Protein AF-0000000082545987 (afdb_homodimer)

Solvent-accessible surface area (backbone atoms only — not comparable to full-atom values): 10158 Å² total; per-residue (Å²): 132,84,78,72,75,71,78,73,70,81,61,78,70,82,71,37,36,38,34,41,37,34,54,58,43,41,76,68,64,76,45,57,61,68,61,51,42,54,50,50,54,51,49,52,52,49,50,28,52,75,67,69,40,39,88,50,40,36,85,35,70,38,90,87,37,88,38,28,30,32,46,37,70,67,55,79,73,60,77,61,62,77,63,79,126,131,84,78,72,76,71,78,73,69,81,61,78,71,82,71,38,36,38,34,42,37,34,54,57,42,42,75,68,65,76,45,59,62,68,59,52,42,55,50,50,54,49,49,52,53,49,49,28,52,74,67,68,40,39,90,50,38,37,84,35,68,38,90,86,37,86,38,29,31,31,46,36,69,66,55,78,72,61,77,60,64,77,63,75,129

Secondary structure (DSSP, 8-state):
-------------TT-EEEEE-HHHHHTTSS-HHHHHHHHHHHHHHHHHHTT-TTTEEEEE-SS-TTEEEEEE--TTTTTT----/-------------TT-EEEEE-HHHHHTTSS-HHHHHHHHHHHHHHHHHHTT-TTTEEEEE-SS-TTEEEEEE--TTHHHH----

pLDDT: mean 77.19, std 23.34, range [27.06, 97.19]

Nearest PDB structures (foldseek):
  8jiv-assembly1_CU  TM=6.611E-01  e=1.969E-06  Triticum aestivum
  8b2l-assembly1_K3  TM=6.335E-01  e=5.311E-06  Nicotiana tabacum
  7qiz-assembly1_W  TM=6.349E-01  e=9.363E-06  Solanum lycopersicum
  2a61-assembly2_C  TM=5.129E-01  e=1.206E+00  Thermotoga maritima
  2yr2-assembly1_A  TM=4.060E-01  e=3.748E+00  Sulfurisphaera tokodaii

Structure (mmCIF, N/CA/C/O backbone):
data_AF-0000000082545987-model_v1
#
loop_
_entity.id
_entity.type
_entity.pdbx_description
1 polymer 'Large ribosomal subunit protein eL22'
#
loop_
_atom_site.group_PDB
_atom_site.id
_atom_site.type_symbol
_atom_site.label_atom_id
_atom_site.label_alt_id
_atom_site.label_comp_id
_atom_site.label_asym_id
_atom_site.label_entity_id
_atom_site.label_seq_id
_atom_site.pdbx_PDB_ins_code
_atom_site.Cartn_x
_atom_site.Cartn_y
_atom_site.Cartn_z
_atom_site.occupancy
_atom_site.B_iso_or_equiv
_atom_site.auth_seq_id
_atom_site.auth_comp_id
_atom_site.auth_asym_id
_atom_site.auth_atom_id
_atom_site.pdbx_PDB_model_num
ATOM 1 N N . MET A 1 1 ? -32.688 -36.594 -1.441 1 27.06 1 MET A N 1
ATOM 2 C CA . MET A 1 1 ? -32.438 -35.406 -2.258 1 27.06 1 MET A CA 1
ATOM 3 C C . MET A 1 1 ? -31.266 -34.594 -1.712 1 27.06 1 MET A C 1
ATOM 5 O O . MET A 1 1 ? -31.25 -34.25 -0.532 1 27.06 1 MET A O 1
ATOM 9 N N . SER A 1 2 ? -30.047 -34.812 -2.121 1 33.97 2 SER A N 1
ATOM 10 C CA . SER A 1 2 ? -28.766 -34.438 -1.538 1 33.97 2 SER A CA 1
ATOM 11 C C . SER A 1 2 ? -28.578 -32.938 -1.51 1 33.97 2 SER A C 1
ATOM 13 O O . SER A 1 2 ? -28.859 -32.25 -2.5 1 33.97 2 SER A O 1
ATOM 15 N N . ARG A 1 3 ? -28.922 -32.25 -0.392 1 35.56 3 ARG A N 1
ATOM 16 C CA . ARG A 1 3 ? -28.953 -30.812 -0.084 1 35.56 3 ARG A CA 1
ATOM 17 C C . ARG A 1 3 ? -27.703 -30.125 -0.616 1 35.56 3 ARG A C 1
ATOM 19 O O . ARG A 1 3 ? -26.578 -30.516 -0.306 1 35.56 3 ARG A O 1
ATOM 26 N N . GLY A 1 4 ? -27.625 -29.672 -1.79 1 30.88 4 GLY A N 1
ATOM 27 C CA . GLY A 1 4 ? -26.594 -29 -2.566 1 30.88 4 GLY A CA 1
ATOM 28 C C . GLY A 1 4 ? -25.797 -28 -1.754 1 30.88 4 GLY A C 1
ATOM 29 O O . GLY A 1 4 ? -26.359 -27.156 -1.049 1 30.88 4 GLY A O 1
ATOM 30 N N . SER A 1 5 ? -24.734 -28.406 -1.141 1 36.47 5 SER A N 1
ATOM 31 C CA . SER A 1 5 ? -23.891 -27.672 -0.188 1 36.47 5 SER A CA 1
ATOM 32 C C . SER A 1 5 ? -23.688 -26.234 -0.618 1 36.47 5 SER A C 1
ATOM 34 O O . SER A 1 5 ? -23.484 -25.953 -1.802 1 36.47 5 SER A O 1
ATOM 36 N N . ALA A 1 6 ? -24.391 -25.344 -0.025 1 39.31 6 ALA A N 1
ATOM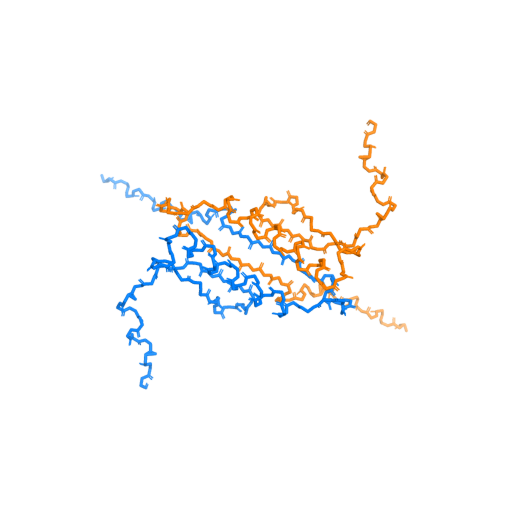 37 C CA . ALA A 1 6 ? -24.422 -23.891 -0.195 1 39.31 6 ALA A CA 1
ATOM 38 C C . ALA A 1 6 ? -23.016 -23.359 -0.521 1 39.31 6 ALA A C 1
ATOM 40 O O . ALA A 1 6 ? -22.016 -23.844 0.013 1 39.31 6 ALA A O 1
ATOM 41 N N . PRO A 1 7 ? -22.75 -22.906 -1.749 1 37.56 7 PRO A N 1
ATOM 42 C CA . PRO A 1 7 ? -21.453 -22.359 -2.162 1 37.56 7 PRO A CA 1
ATOM 43 C C . PRO A 1 7 ? -20.797 -21.5 -1.077 1 37.56 7 PRO A C 1
ATOM 45 O O . PRO A 1 7 ? -21.484 -20.766 -0.371 1 37.56 7 PRO A O 1
ATOM 48 N N . VAL A 1 8 ? -19.828 -21.922 -0.28 1 39.84 8 VAL A N 1
ATOM 49 C CA . VAL A 1 8 ? -19 -21.25 0.711 1 39.84 8 VAL A CA 1
ATOM 50 C C . VAL A 1 8 ? -18.688 -19.828 0.256 1 39.84 8 VAL A C 1
ATOM 52 O O . VAL A 1 8 ? -18.141 -19.625 -0.832 1 39.84 8 VAL A O 1
ATOM 55 N N . PRO A 1 9 ? -19.562 -18.938 0.523 1 40.25 9 PRO A N 1
ATOM 56 C CA . PRO A 1 9 ? -19.359 -17.547 0.116 1 40.25 9 PRO A CA 1
ATOM 57 C C . PRO A 1 9 ? -17.891 -17.156 0.095 1 40.25 9 PRO A C 1
ATOM 59 O O . PRO A 1 9 ? -17.109 -17.625 0.92 1 40.25 9 PRO A O 1
ATOM 62 N N . LYS A 1 10 ? -17.234 -17.094 -1.06 1 39.81 10 LYS A N 1
ATOM 63 C CA . LYS A 1 10 ? -15.859 -16.594 -1.213 1 39.81 10 LYS A CA 1
ATOM 64 C C . LYS A 1 10 ? -15.555 -15.508 -0.195 1 39.81 10 LYS A C 1
ATOM 66 O O . LYS A 1 10 ? -16.156 -14.43 -0.238 1 39.81 10 LYS A O 1
ATOM 71 N N . GLY A 1 11 ? -15.727 -15.727 1.026 1 38.88 11 GLY A N 1
ATOM 72 C CA . GLY A 1 11 ? -15.406 -14.844 2.139 1 38.88 11 GLY A CA 1
ATOM 73 C C . GLY A 1 11 ? -14.266 -13.891 1.832 1 38.88 11 GLY A C 1
ATOM 74 O O . GLY A 1 11 ? -13.266 -14.281 1.235 1 38.88 11 GLY A O 1
ATOM 75 N N . LYS A 1 12 ? -14.695 -12.766 1.39 1 45.56 12 LYS A N 1
ATOM 76 C CA . LYS A 1 12 ? -13.672 -11.75 1.173 1 45.56 12 LYS A CA 1
ATOM 77 C C . LYS A 1 12 ? -12.586 -11.82 2.242 1 45.56 12 LYS A C 1
ATOM 79 O O . LYS A 1 12 ? -12.875 -11.758 3.438 1 45.56 12 LYS A O 1
ATOM 84 N N . LYS A 1 13 ? -11.578 -12.789 2.154 1 51.34 13 LYS A N 1
ATOM 85 C CA . LYS A 1 13 ? -10.5 -12.961 3.115 1 51.34 13 LYS A CA 1
ATOM 86 C C . LYS A 1 13 ? -9.992 -11.617 3.623 1 51.34 13 LYS A C 1
ATOM 88 O O . LYS A 1 13 ? -9.648 -10.742 2.83 1 51.34 13 LYS A O 1
ATOM 93 N N . LYS A 1 14 ? -10.406 -11.125 4.703 1 56.28 14 LYS A N 1
ATOM 94 C CA . LYS A 1 14 ? -10.109 -9.977 5.555 1 56.28 14 LYS A CA 1
ATOM 95 C C . LYS A 1 14 ? -8.609 -9.867 5.82 1 56.28 14 LYS A C 1
ATOM 97 O O . LYS A 1 14 ? -7.98 -10.828 6.258 1 56.28 14 LYS A O 1
ATOM 102 N N . GLY A 1 15 ? -7.973 -8.891 5.285 1 63.06 15 GLY A N 1
ATOM 103 C CA . GLY A 1 15 ? -6.574 -8.695 5.641 1 63.06 15 GLY A CA 1
ATOM 104 C C . GLY A 1 15 ? -5.617 -9.07 4.527 1 63.06 15 GLY A C 1
ATOM 105 O O . GLY A 1 15 ? -4.449 -9.367 4.781 1 63.06 15 GLY A O 1
ATOM 106 N N . VAL A 1 16 ? -6.102 -9.258 3.396 1 84.5 16 VAL A N 1
ATOM 107 C CA . VAL A 1 16 ? -5.223 -9.688 2.316 1 84.5 16 VAL A CA 1
ATOM 108 C C . VAL A 1 16 ? -4.844 -8.492 1.447 1 84.5 16 VAL A C 1
ATOM 110 O O . VAL A 1 16 ? -4.512 -8.648 0.271 1 84.5 16 VAL A O 1
ATOM 113 N N . SER A 1 17 ? -4.93 -7.375 2.029 1 91.31 17 SER A N 1
ATOM 114 C CA . SER A 1 17 ? -4.539 -6.18 1.291 1 91.31 17 SER A CA 1
ATOM 115 C C . SER A 1 17 ? -3.646 -5.277 2.135 1 91.31 17 SER A C 1
ATOM 117 O O . SER A 1 17 ? -3.662 -5.352 3.365 1 91.31 17 SER A O 1
ATOM 119 N N . PHE A 1 18 ? -2.832 -4.562 1.544 1 94.38 18 PHE A N 1
ATOM 120 C CA . PHE A 1 18 ? -2.057 -3.488 2.156 1 94.38 18 PHE A CA 1
ATOM 121 C C . PHE A 1 18 ? -2.645 -2.127 1.807 1 94.38 18 PHE A C 1
ATOM 123 O O . PHE A 1 18 ? -2.93 -1.849 0.64 1 94.38 18 PHE A O 1
ATOM 130 N N . THR A 1 19 ? -2.891 -1.303 2.857 1 94.75 19 THR A N 1
ATOM 131 C CA . THR A 1 19 ? -3.463 0.017 2.615 1 94.75 19 THR A CA 1
ATOM 132 C C . THR A 1 19 ? -2.717 1.085 3.41 1 94.75 19 THR A C 1
ATOM 134 O O . THR A 1 19 ? -2.385 0.878 4.578 1 94.75 19 THR A O 1
ATOM 137 N N . VAL A 1 20 ? -2.457 2.154 2.771 1 95.94 20 VAL A N 1
ATOM 138 C CA . VAL A 1 20 ? -1.926 3.344 3.43 1 95.94 20 VAL A CA 1
ATOM 139 C C . VAL A 1 20 ? -2.871 4.523 3.209 1 95.94 20 VAL A C 1
ATOM 141 O O . VAL A 1 20 ? -3.084 4.953 2.072 1 95.94 20 VAL A O 1
ATOM 144 N N . ASP A 1 21 ? -3.408 4.992 4.273 1 94.19 21 ASP A N 1
ATOM 145 C CA . ASP A 1 21 ? -4.297 6.152 4.234 1 94.19 21 ASP A CA 1
ATOM 146 C C . ASP A 1 21 ? -3.512 7.449 4.414 1 94.19 21 ASP A C 1
ATOM 148 O O . ASP A 1 21 ? -2.801 7.617 5.406 1 94.19 21 ASP A O 1
ATOM 152 N N . CYS A 1 22 ? -3.693 8.336 3.521 1 93.62 22 CYS A N 1
ATOM 153 C CA . CYS A 1 22 ? -2.941 9.586 3.525 1 93.62 22 CYS A CA 1
ATOM 154 C C . CYS A 1 22 ? -3.877 10.789 3.607 1 93.62 22 CYS A C 1
ATOM 156 O O . CYS A 1 22 ? -3.496 11.898 3.246 1 93.62 22 CYS A O 1
ATOM 158 N N . ALA A 1 23 ? -5 10.648 4.043 1 91.12 23 ALA A N 1
ATOM 159 C CA . ALA A 1 23 ? -6.031 11.68 4.023 1 91.12 23 ALA A CA 1
ATOM 160 C C . ALA A 1 23 ? -5.543 12.961 4.707 1 91.12 23 ALA A C 1
ATOM 162 O O . ALA A 1 23 ? -5.602 14.039 4.121 1 91.12 23 ALA A O 1
ATOM 163 N N . LYS A 1 24 ? -4.992 12.836 5.781 1 89 24 LYS A N 1
ATOM 164 C CA . LYS A 1 24 ? -4.602 13.992 6.574 1 89 24 LYS A CA 1
ATOM 165 C C . LYS A 1 24 ? -3.463 14.758 5.906 1 89 24 LYS A C 1
ATOM 167 O O . LYS A 1 24 ? -3.6 15.945 5.605 1 89 24 LYS A O 1
ATOM 172 N N . PRO A 1 25 ? -2.42 14.109 5.641 1 92.5 25 PRO A N 1
ATOM 173 C CA . PRO A 1 25 ? -1.299 14.812 5.016 1 92.5 25 PRO A CA 1
ATOM 174 C C . PRO A 1 25 ? -1.654 15.391 3.648 1 92.5 25 PRO A C 1
ATOM 176 O O . PRO A 1 25 ? -1.078 16.391 3.23 1 92.5 25 PRO A O 1
ATOM 179 N N . VAL A 1 26 ? -2.559 14.836 2.916 1 91.56 26 VAL A N 1
ATOM 180 C CA . VAL A 1 26 ? -2.971 15.328 1.604 1 91.56 26 VAL A CA 1
ATOM 181 C C . VAL A 1 26 ? -3.83 16.578 1.767 1 91.56 26 VAL A C 1
ATOM 183 O O . VAL A 1 26 ? -3.68 17.547 1.013 1 91.56 26 VAL A O 1
ATOM 186 N N . GLU A 1 27 ? -4.641 16.469 2.67 1 91.62 27 GLU A N 1
ATOM 187 C CA . GLU A 1 27 ? -5.48 17.625 2.957 1 91.62 27 GLU A CA 1
ATOM 188 C C . GLU A 1 27 ? -4.637 18.828 3.375 1 91.62 27 GLU A C 1
ATOM 190 O O . GLU A 1 27 ? -4.953 19.969 3.02 1 91.62 27 GLU A O 1
ATOM 195 N N . ASP A 1 28 ? -3.588 18.547 4.043 1 91.69 28 ASP A N 1
ATOM 196 C CA . ASP A 1 28 ? -2.711 19.609 4.527 1 91.69 28 ASP A CA 1
ATOM 197 C C . ASP A 1 28 ? -1.671 19.984 3.477 1 91.69 28 ASP A C 1
ATOM 199 O O . ASP A 1 28 ? -0.831 20.859 3.709 1 91.69 28 ASP A O 1
ATOM 203 N N . LYS A 1 29 ? -1.612 19.281 2.428 1 90.19 29 LYS A N 1
ATOM 204 C CA . LYS A 1 29 ? -0.772 19.562 1.268 1 90.19 29 LYS A CA 1
ATOM 205 C C . LYS A 1 29 ? 0.705 19.375 1.599 1 90.19 29 LYS A C 1
ATOM 207 O O . LYS A 1 29 ? 1.561 20.109 1.092 1 90.19 29 LYS A O 1
ATOM 212 N N . ILE A 1 30 ? 0.912 18.5 2.51 1 90 30 ILE A N 1
ATOM 213 C CA . ILE A 1 30 ? 2.301 18.266 2.885 1 90 30 ILE A CA 1
ATOM 214 C C . ILE A 1 30 ? 2.852 17.078 2.088 1 90 30 ILE A C 1
ATOM 216 O O . ILE A 1 30 ? 4.066 16.859 2.041 1 90 30 ILE A O 1
ATOM 220 N N . MET A 1 31 ? 1.904 16.328 1.549 1 88.44 31 MET A N 1
ATOM 221 C CA . MET A 1 31 ? 2.32 15.156 0.766 1 88.44 31 MET A CA 1
ATOM 222 C C . MET A 1 31 ? 1.455 15.008 -0.479 1 88.44 31 MET A C 1
ATOM 224 O O . MET A 1 31 ? 0.303 15.445 -0.498 1 88.44 31 MET A O 1
ATOM 228 N N . ASP A 1 32 ? 2.014 14.492 -1.506 1 91.94 32 ASP A N 1
ATOM 229 C CA . ASP A 1 32 ? 1.32 14.156 -2.744 1 91.94 32 ASP A CA 1
ATOM 230 C C . ASP A 1 32 ? 1.045 12.656 -2.826 1 91.94 32 ASP A C 1
ATOM 232 O O . ASP A 1 32 ? 1.969 11.859 -3 1 91.94 32 ASP A O 1
ATOM 236 N N . VAL A 1 33 ? -0.191 12.406 -2.793 1 91.12 33 VAL A N 1
ATOM 237 C CA . VAL A 1 33 ? -0.593 11.008 -2.783 1 91.12 33 VAL A CA 1
ATOM 238 C C . VAL A 1 33 ? -0.218 10.352 -4.109 1 91.12 33 VAL A C 1
ATOM 240 O O . VAL A 1 33 ? 0.105 9.164 -4.156 1 91.12 33 VAL A O 1
ATOM 243 N N . ALA A 1 34 ? -0.307 11.117 -5.137 1 92.5 34 ALA A N 1
ATOM 244 C CA . ALA A 1 34 ? 0.019 10.57 -6.449 1 92.5 34 ALA A CA 1
ATOM 245 C C . ALA A 1 34 ? 1.474 10.109 -6.508 1 92.5 34 ALA A C 1
ATOM 247 O O . ALA A 1 34 ? 1.783 9.078 -7.109 1 92.5 34 ALA A O 1
ATOM 248 N N . SER A 1 35 ? 2.301 10.914 -5.949 1 94.69 35 SER A N 1
ATOM 249 C CA . SER A 1 35 ? 3.717 10.562 -5.902 1 94.69 35 SER A CA 1
ATOM 250 C C . SER A 1 35 ? 3.949 9.297 -5.09 1 94.69 35 SER A C 1
ATOM 252 O O . SER A 1 35 ? 4.703 8.414 -5.512 1 94.69 35 SER A O 1
ATOM 254 N N . LEU A 1 36 ? 3.346 9.18 -3.988 1 95.06 36 LEU A N 1
ATOM 255 C CA . LEU A 1 36 ? 3.459 7.996 -3.146 1 95.06 36 LEU A CA 1
ATOM 256 C C . LEU A 1 36 ? 2.932 6.762 -3.871 1 95.06 36 LEU A C 1
ATOM 258 O O . LEU A 1 36 ? 3.561 5.699 -3.838 1 95.06 36 LEU A O 1
ATOM 262 N N . GLU A 1 37 ? 1.831 6.926 -4.496 1 95 37 GLU A N 1
ATOM 263 C CA . GLU A 1 37 ? 1.189 5.836 -5.227 1 95 37 GLU A CA 1
ATOM 264 C C . GLU A 1 37 ? 2.123 5.258 -6.289 1 95 37 GLU A C 1
ATOM 266 O O . GLU A 1 37 ? 2.268 4.039 -6.398 1 95 37 GLU A O 1
ATOM 271 N N . LYS A 1 38 ? 2.713 6.117 -7.098 1 94.94 38 LYS A N 1
ATOM 272 C CA . LYS A 1 38 ? 3.637 5.668 -8.141 1 94.94 38 LYS A CA 1
ATOM 273 C C . LYS A 1 38 ? 4.836 4.941 -7.535 1 94.94 38 LYS A C 1
ATOM 275 O O . LYS A 1 38 ? 5.285 3.926 -8.07 1 94.94 38 LYS A O 1
ATOM 280 N N . TYR A 1 39 ? 5.285 5.527 -6.5 1 97.06 39 TYR A N 1
ATOM 281 C CA . TYR A 1 39 ? 6.438 4.949 -5.816 1 97.06 39 TYR A CA 1
ATOM 282 C C . TYR A 1 39 ? 6.113 3.555 -5.293 1 97.06 39 TYR A C 1
ATOM 284 O O . TYR A 1 39 ? 6.844 2.598 -5.559 1 97.06 39 TYR A O 1
ATOM 292 N N . LEU A 1 40 ? 5.055 3.416 -4.617 1 97 40 LEU A N 1
ATOM 293 C CA . LEU A 1 40 ? 4.688 2.139 -4.012 1 97 40 LEU A CA 1
ATOM 294 C C . LEU A 1 40 ? 4.289 1.126 -5.082 1 97 40 LEU A C 1
ATOM 296 O O . LEU A 1 40 ? 4.578 -0.066 -4.949 1 97 40 LEU A O 1
ATOM 300 N N . LYS A 1 41 ? 3.566 1.598 -6.117 1 96.06 41 LYS A N 1
ATOM 301 C CA . LYS A 1 41 ? 3.238 0.715 -7.234 1 96.06 41 LYS A CA 1
ATOM 302 C C . LYS A 1 41 ? 4.496 0.1 -7.836 1 96.06 41 LYS A C 1
ATOM 304 O O . LYS A 1 41 ? 4.551 -1.108 -8.078 1 96.06 41 LYS A O 1
ATOM 309 N N . TYR A 1 42 ? 5.438 0.971 -8.023 1 96.94 42 TYR A N 1
ATOM 310 C CA . TYR A 1 42 ? 6.711 0.521 -8.578 1 96.94 42 TYR A CA 1
ATOM 311 C C . TYR A 1 42 ? 7.383 -0.483 -7.645 1 96.94 42 TYR A C 1
ATOM 313 O O . TYR A 1 42 ? 7.887 -1.515 -8.094 1 96.94 42 TYR A O 1
ATOM 321 N N . LEU A 1 43 ? 7.418 -0.181 -6.406 1 97 43 LEU A N 1
ATOM 322 C CA . LEU A 1 43 ? 8.078 -1.049 -5.434 1 97 43 LEU A CA 1
ATOM 323 C C . LEU A 1 43 ? 7.355 -2.389 -5.328 1 97 43 LEU A C 1
ATOM 325 O O . LEU A 1 43 ? 7.988 -3.424 -5.109 1 97 43 LEU A O 1
ATOM 329 N N . THR A 1 44 ? 6.031 -2.451 -5.461 1 97.12 44 THR A N 1
ATOM 330 C CA . THR A 1 44 ? 5.293 -3.711 -5.496 1 97.12 44 THR A CA 1
ATOM 331 C C . THR A 1 44 ? 5.766 -4.578 -6.66 1 97.12 44 THR A C 1
ATOM 333 O O . THR A 1 44 ? 6 -5.777 -6.496 1 97.12 44 THR A O 1
ATOM 336 N N . LYS A 1 45 ? 5.965 -3.938 -7.801 1 96.38 45 LYS A N 1
ATOM 337 C CA . LYS A 1 45 ? 6.484 -4.66 -8.953 1 96.38 45 LYS A CA 1
ATOM 338 C C . LYS A 1 45 ? 7.879 -5.211 -8.68 1 96.38 45 LYS A C 1
ATOM 340 O O . LYS A 1 45 ? 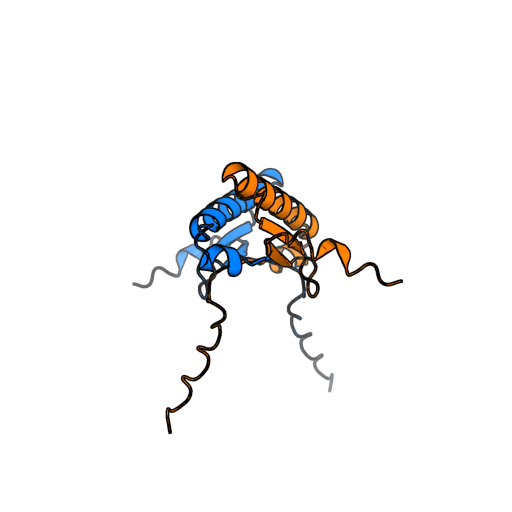8.188 -6.348 -9.039 1 96.38 45 LYS A O 1
ATOM 345 N N . LYS A 1 46 ? 8.633 -4.379 -8.023 1 96.5 46 LYS A N 1
ATOM 346 C CA . LYS A 1 46 ? 9.992 -4.789 -7.668 1 96.5 46 LYS A CA 1
ATOM 347 C C . LYS A 1 46 ? 9.969 -5.977 -6.711 1 96.5 46 LYS A C 1
ATOM 349 O O . LYS A 1 46 ? 10.805 -6.879 -6.812 1 96.5 46 LYS A O 1
ATOM 354 N N . TYR A 1 47 ? 9.102 -5.941 -5.836 1 97.19 47 TYR A N 1
ATOM 355 C CA . TYR A 1 47 ? 8.93 -7.043 -4.898 1 97.19 47 TYR A CA 1
ATOM 356 C C . TYR A 1 47 ? 8.594 -8.336 -5.629 1 97.19 47 TYR A C 1
ATOM 358 O O . TYR A 1 47 ? 9.18 -9.383 -5.352 1 97.19 47 TYR A O 1
ATOM 366 N N . LEU A 1 48 ? 7.664 -8.297 -6.547 1 96.38 48 LEU A N 1
ATOM 367 C CA . LEU A 1 48 ? 7.277 -9.469 -7.324 1 96.38 48 LEU A CA 1
ATOM 368 C C . LEU A 1 48 ? 8.461 -10.016 -8.109 1 96.38 48 LEU A C 1
ATOM 370 O O . LEU A 1 48 ? 8.641 -11.234 -8.195 1 96.38 48 LEU A O 1
ATOM 374 N N . LYS A 1 49 ? 9.234 -9.094 -8.656 1 96.19 49 LYS A N 1
ATOM 375 C CA . LYS A 1 49 ? 10.43 -9.5 -9.391 1 96.19 49 LYS A CA 1
ATOM 376 C C . LYS A 1 49 ? 11.43 -10.195 -8.477 1 96.19 49 LYS A C 1
ATOM 378 O O . LYS A 1 49 ? 11.977 -11.242 -8.836 1 96.19 49 LYS A O 1
ATOM 383 N N . LYS A 1 50 ? 11.625 -9.594 -7.332 1 95.62 50 LYS A N 1
ATOM 384 C CA . LYS A 1 50 ? 12.57 -10.156 -6.371 1 95.62 50 LYS A CA 1
ATOM 385 C C . LYS A 1 50 ? 12.148 -11.555 -5.934 1 95.62 50 LYS A C 1
ATOM 387 O O . LYS A 1 50 ? 13 -12.414 -5.695 1 95.62 50 LYS A O 1
ATOM 392 N N . HIS A 1 51 ? 10.891 -11.797 -5.859 1 94.19 51 HIS A N 1
ATOM 393 C CA . HIS A 1 51 ? 10.375 -13.078 -5.398 1 94.19 51 HIS A CA 1
ATOM 394 C C . HIS A 1 51 ? 10.039 -13.992 -6.57 1 94.19 51 HIS A C 1
ATOM 396 O O . HIS A 1 51 ? 9.453 -15.062 -6.383 1 94.19 51 HIS A O 1
ATOM 402 N N . ASN A 1 52 ? 10.242 -13.602 -7.645 1 92.75 52 ASN A N 1
ATOM 403 C CA . ASN A 1 52 ? 10.125 -14.375 -8.875 1 92.75 52 ASN A CA 1
ATOM 404 C C . ASN A 1 52 ? 8.672 -14.727 -9.18 1 92.75 52 ASN A C 1
ATOM 406 O O . ASN A 1 52 ? 8.375 -15.836 -9.625 1 92.75 52 ASN A O 1
ATOM 410 N N . VAL A 1 53 ? 7.758 -13.867 -8.852 1 92.38 53 VAL A N 1
ATOM 411 C CA . VAL A 1 53 ? 6.344 -14.117 -9.125 1 92.38 53 VAL A CA 1
ATOM 412 C C . VAL A 1 53 ? 5.793 -13.023 -10.039 1 92.38 53 VAL A C 1
ATOM 414 O O . VAL A 1 53 ? 4.586 -12.961 -10.281 1 92.38 53 VAL A O 1
ATOM 417 N N . ARG A 1 54 ? 6.672 -12.242 -10.453 1 91.44 54 ARG A N 1
ATOM 418 C CA . ARG A 1 54 ? 6.25 -11.148 -11.32 1 91.44 54 ARG A CA 1
ATOM 419 C C . ARG A 1 54 ? 5.656 -11.68 -12.625 1 91.44 54 ARG A C 1
ATOM 421 O O . ARG A 1 54 ? 4.734 -11.078 -13.18 1 91.44 54 ARG A O 1
ATOM 428 N N . ASP A 1 55 ? 6.156 -12.82 -13.094 1 89.56 55 ASP A N 1
ATOM 429 C CA . ASP A 1 55 ? 5.691 -13.391 -14.352 1 89.56 55 ASP A CA 1
ATOM 430 C C . ASP A 1 55 ? 4.312 -14.023 -14.195 1 89.56 55 ASP A C 1
ATOM 432 O O . ASP A 1 55 ? 3.609 -14.25 -15.18 1 89.56 55 ASP A O 1
ATOM 436 N N . TRP A 1 56 ? 3.949 -14.258 -13.078 1 91.44 56 TRP A N 1
ATOM 437 C CA . TRP A 1 56 ? 2.652 -14.852 -12.773 1 91.44 56 TRP A CA 1
ATOM 438 C C . TRP A 1 56 ? 1.629 -13.773 -12.422 1 91.44 56 TRP A C 1
ATOM 440 O O . TRP A 1 56 ? 0.475 -13.844 -12.852 1 91.44 56 TRP A O 1
ATOM 450 N N . LEU A 1 57 ? 2.105 -12.812 -11.664 1 94.12 57 LEU A N 1
ATOM 451 C CA . LEU A 1 57 ? 1.208 -11.805 -11.109 1 94.12 57 LEU A CA 1
ATOM 452 C C . LEU A 1 57 ? 1.472 -10.438 -11.734 1 94.12 57 LEU A C 1
ATOM 454 O O . LEU A 1 57 ? 2.625 -10.062 -11.961 1 94.12 57 LEU A O 1
ATOM 458 N N . ARG A 1 58 ? 0.358 -9.648 -11.938 1 93.94 58 ARG A N 1
ATOM 459 C CA . ARG A 1 58 ? 0.443 -8.273 -12.406 1 93.94 58 ARG A CA 1
ATOM 460 C C . ARG A 1 58 ? -0.243 -7.316 -11.438 1 93.94 58 ARG A C 1
ATOM 462 O O . ARG A 1 58 ? -1.241 -7.676 -10.805 1 93.94 58 ARG A O 1
ATOM 469 N N . VAL A 1 59 ? 0.377 -6.227 -11.391 1 94.62 59 VAL A N 1
ATOM 470 C CA . VAL A 1 59 ? -0.24 -5.16 -10.609 1 94.62 59 VAL A CA 1
ATOM 471 C C . VAL A 1 59 ? -1.242 -4.398 -11.477 1 94.62 59 VAL A C 1
ATOM 473 O O . VAL A 1 59 ? -0.854 -3.648 -12.375 1 94.62 59 VAL A O 1
ATOM 476 N N . ILE A 1 60 ? -2.506 -4.527 -11.172 1 92.12 60 ILE A N 1
ATOM 477 C CA . ILE A 1 60 ? -3.557 -3.951 -12.008 1 92.12 60 ILE A CA 1
ATOM 478 C C . ILE A 1 60 ? -4.316 -2.891 -11.211 1 92.12 60 ILE A C 1
ATOM 480 O O . ILE A 1 60 ? -4.672 -3.111 -10.055 1 92.12 60 ILE A O 1
ATOM 484 N N . SER A 1 61 ? -4.418 -1.758 -11.891 1 92.06 61 SER A N 1
ATOM 485 C CA . SER A 1 61 ? -5.215 -0.714 -11.25 1 92.06 61 SER A CA 1
ATOM 486 C C . SER A 1 61 ? -6.68 -1.116 -11.156 1 92.06 61 SER A C 1
ATOM 488 O O . SER A 1 61 ? -7.223 -1.727 -12.086 1 92.06 61 SER A O 1
ATOM 490 N N . SER A 1 62 ? -7.168 -0.797 -10.031 1 86.75 62 SER A N 1
ATOM 491 C CA . SER A 1 62 ? -8.602 -1.056 -9.891 1 86.75 62 SER A CA 1
ATOM 492 C C . SER A 1 62 ? -9.422 -0.088 -10.734 1 86.75 62 SER A C 1
ATOM 494 O O . SER A 1 62 ? -9.039 1.07 -10.914 1 86.75 62 SER A O 1
ATOM 496 N N . ASN A 1 63 ? -10.43 -0.55 -11.375 1 78.31 63 ASN A N 1
ATOM 497 C CA . ASN A 1 63 ? -11.281 0.286 -12.211 1 78.31 63 ASN A CA 1
ATOM 498 C C . ASN A 1 63 ? -12.062 1.303 -11.383 1 78.31 63 ASN A C 1
ATOM 500 O O . ASN A 1 63 ? -12.492 2.336 -11.898 1 78.31 63 ASN A O 1
ATOM 504 N N . LYS A 1 64 ? -12.219 1.053 -10.203 1 76.5 64 LYS A N 1
ATOM 505 C CA . LYS A 1 64 ? -13.086 1.889 -9.367 1 76.5 64 LYS A CA 1
ATOM 506 C C . LYS A 1 64 ? -12.305 3.053 -8.766 1 76.5 64 LYS A C 1
ATOM 508 O O . LYS A 1 64 ? -12.781 4.188 -8.75 1 76.5 64 LYS A O 1
ATOM 513 N N . ASP A 1 65 ? -11.086 2.746 -8.391 1 80.75 65 ASP A N 1
ATOM 514 C CA . ASP A 1 65 ? -10.273 3.744 -7.699 1 80.75 65 ASP A CA 1
ATOM 515 C C . ASP A 1 65 ? -8.852 3.775 -8.258 1 80.75 65 ASP A C 1
ATOM 517 O O . ASP A 1 65 ? -8.242 2.727 -8.469 1 80.75 65 ASP A O 1
ATOM 521 N N . ARG A 1 66 ? -8.414 4.941 -8.539 1 82.75 66 ARG A N 1
ATOM 522 C CA . ARG A 1 66 ? -7.113 5.137 -9.164 1 82.75 66 ARG A CA 1
ATOM 523 C C . ARG A 1 66 ? -5.988 4.676 -8.242 1 82.75 66 ARG A C 1
ATOM 525 O O . ARG A 1 66 ? -4.938 4.238 -8.711 1 82.75 66 ARG A O 1
ATOM 532 N N . ASN A 1 67 ? -6.191 4.715 -6.98 1 88.56 67 ASN A N 1
ATOM 533 C CA . ASN A 1 67 ? -5.117 4.43 -6.035 1 88.56 67 ASN A CA 1
ATOM 534 C C . ASN A 1 67 ? -5.242 3.023 -5.457 1 88.56 67 ASN A C 1
ATOM 536 O O . ASN A 1 67 ? -4.605 2.705 -4.449 1 88.56 67 ASN A O 1
ATOM 540 N N . VAL A 1 68 ? -6.152 2.256 -6.145 1 91.88 68 VAL A N 1
ATOM 541 C CA . VAL A 1 68 ? -6.34 0.879 -5.699 1 91.88 68 VAL A CA 1
ATOM 542 C C . VAL A 1 68 ? -5.785 -0.083 -6.75 1 91.88 68 VAL A C 1
ATOM 544 O O . VAL A 1 68 ? -6.137 0.008 -7.93 1 91.88 68 VAL A O 1
ATOM 547 N N . TYR A 1 69 ? -4.945 -0.955 -6.277 1 94.31 69 TYR A N 1
ATOM 548 C CA . TYR A 1 69 ? -4.348 -1.947 -7.164 1 94.31 69 TYR A CA 1
ATOM 549 C C . TYR A 1 69 ? -4.676 -3.361 -6.699 1 94.31 69 TYR A C 1
ATOM 551 O O . TYR A 1 69 ? -4.914 -3.592 -5.512 1 94.31 69 TYR A O 1
ATOM 559 N N . GLU A 1 70 ? -4.652 -4.195 -7.711 1 92.25 70 GLU A N 1
ATOM 560 C CA . GLU A 1 70 ? -4.875 -5.617 -7.469 1 92.25 70 GLU A CA 1
ATOM 561 C C . GLU A 1 70 ? -3.799 -6.465 -8.141 1 92.25 70 GLU A C 1
ATOM 563 O O . GLU A 1 70 ? -3.389 -6.18 -9.266 1 92.25 70 GLU A O 1
ATOM 568 N N . LEU A 1 71 ? -3.473 -7.461 -7.391 1 94.19 71 LEU A N 1
ATOM 569 C CA . LEU A 1 71 ? -2.588 -8.445 -8 1 94.19 71 LEU A CA 1
ATOM 570 C C . LEU A 1 71 ? -3.393 -9.547 -8.695 1 94.19 71 LEU A C 1
ATOM 572 O O . LEU A 1 71 ? -4.156 -10.258 -8.047 1 94.19 71 LEU A O 1
ATOM 576 N N . ARG A 1 72 ? -3.217 -9.602 -9.953 1 90.5 72 ARG A N 1
ATOM 577 C CA . ARG A 1 72 ? -3.957 -10.578 -10.75 1 90.5 72 ARG A CA 1
ATOM 578 C C . ARG A 1 72 ? -3.018 -11.391 -11.633 1 90.5 72 ARG A C 1
ATOM 580 O O . ARG A 1 72 ? -2.002 -10.875 -12.102 1 90.5 72 ARG A O 1
ATOM 587 N N . TYR A 1 73 ? -3.51 -12.625 -11.781 1 91.75 73 TYR A N 1
ATOM 588 C CA . TYR A 1 73 ? -2.771 -13.461 -12.727 1 91.75 73 TYR A CA 1
ATOM 589 C C . TYR A 1 73 ? -2.932 -12.945 -14.148 1 91.75 73 TYR A C 1
ATOM 591 O O . TYR A 1 73 ? -3.994 -12.445 -14.523 1 91.75 73 TYR A O 1
ATOM 599 N N . PHE A 1 74 ? -1.861 -12.82 -14.773 1 80.94 74 P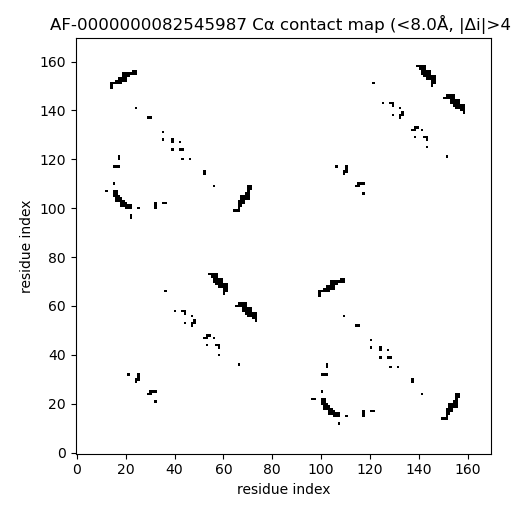HE A N 1
ATOM 600 C CA . PHE A 1 74 ? -1.884 -12.414 -16.172 1 80.94 74 PHE A CA 1
ATOM 601 C C . PHE A 1 74 ? -2.336 -13.562 -17.078 1 80.94 74 PHE A C 1
ATOM 603 O O . PHE A 1 74 ? -1.822 -14.672 -16.969 1 80.94 74 PHE A O 1
ATOM 610 N N . ASN A 1 75 ? -3.65 -13.734 -17.375 1 68.44 75 ASN A N 1
ATOM 611 C CA . ASN A 1 75 ? -4.09 -14.719 -18.359 1 68.44 75 ASN A CA 1
ATOM 612 C C . ASN A 1 75 ? -3.664 -14.336 -19.766 1 68.44 75 ASN A C 1
ATOM 614 O O . ASN A 1 75 ? -3.885 -13.203 -20.203 1 68.44 75 ASN A O 1
ATOM 618 N N . ILE A 1 76 ? -2.744 -14.641 -20.438 1 62.09 76 ILE A N 1
ATOM 619 C CA . ILE A 1 76 ? -2.439 -14.398 -21.844 1 62.09 76 ILE A CA 1
ATOM 620 C C . ILE A 1 76 ? -3.736 -14.305 -22.641 1 62.09 76 ILE A C 1
ATOM 622 O O . ILE A 1 76 ? -3.793 -13.617 -23.672 1 62.09 76 ILE A O 1
ATOM 626 N N . ALA A 1 77 ? -4.723 -15.039 -22.516 1 55.06 77 ALA A N 1
ATOM 627 C CA . ALA A 1 77 ? -5.906 -14.977 -23.375 1 55.06 77 ALA A CA 1
ATOM 628 C C . ALA A 1 77 ? -6.715 -13.711 -23.094 1 55.06 77 ALA A C 1
ATOM 630 O O . ALA A 1 77 ? -7.566 -13.328 -23.906 1 55.06 77 ALA A O 1
ATOM 631 N N . GLU A 1 78 ? -6.797 -13.164 -21.969 1 51.25 78 GLU A N 1
ATOM 632 C CA . GLU A 1 78 ? -7.656 -12.023 -21.688 1 51.25 78 GLU A CA 1
ATOM 633 C C . GLU A 1 78 ? -7.09 -10.742 -22.297 1 51.25 78 GLU A C 1
ATOM 635 O O . GLU A 1 78 ? -7.777 -9.727 -22.359 1 51.25 78 GLU A O 1
ATOM 640 N N . ASN A 1 79 ? -5.77 -10.406 -22.359 1 48.22 79 ASN A N 1
ATOM 641 C CA . ASN A 1 79 ? -5.367 -9.234 -23.141 1 48.22 79 ASN A CA 1
ATOM 642 C C . ASN A 1 79 ? -5.984 -9.25 -24.531 1 48.22 79 ASN A C 1
ATOM 644 O O . ASN A 1 79 ? -5.738 -8.344 -25.328 1 48.22 79 ASN A O 1
ATOM 648 N N . GLU A 1 80 ? -6.312 -10.336 -25.125 1 41.69 80 GLU A N 1
ATOM 649 C CA . GLU A 1 80 ? -6.852 -10.195 -26.469 1 41.69 80 GLU A CA 1
ATOM 650 C C . GLU A 1 80 ? -8.188 -9.453 -26.453 1 41.69 80 GLU A C 1
ATOM 652 O O . GLU A 1 80 ? -8.609 -8.898 -27.469 1 41.69 80 GLU A O 1
ATOM 657 N N . GLY A 1 81 ? -9.125 -9.781 -25.578 1 40.84 81 GLY A N 1
ATOM 658 C CA . GLY A 1 81 ? -10.492 -9.469 -25.969 1 40.84 81 GLY A CA 1
ATOM 659 C C . GLY A 1 81 ? -10.844 -8 -25.781 1 40.84 81 GLY A C 1
ATOM 660 O O . GLY A 1 81 ? -11.977 -7.594 -26.031 1 40.84 81 GLY A O 1
ATOM 661 N N . GLU A 1 82 ? -10.25 -7.176 -24.812 1 41.69 82 GLU A N 1
ATOM 662 C CA . GLU A 1 82 ? -11.016 -5.938 -24.734 1 41.69 82 GLU A CA 1
ATOM 663 C C . GLU A 1 82 ? -10.703 -5.016 -25.922 1 41.69 82 GLU A C 1
ATOM 665 O O . GLU A 1 82 ? -10.016 -4.008 -25.75 1 41.69 82 GLU A O 1
ATOM 670 N N . GLU A 1 83 ? -10.07 -5.375 -27 1 36.88 83 GLU A N 1
ATOM 671 C CA . GLU A 1 83 ? -10.172 -4.523 -28.188 1 36.88 83 GLU A CA 1
ATOM 672 C C . GLU A 1 83 ? -11.625 -4.281 -28.562 1 36.88 83 GLU A C 1
ATOM 674 O O . GLU A 1 83 ? -12.336 -5.215 -28.953 1 36.88 83 GLU A O 1
ATOM 679 N N . GLU A 1 84 ? -12.43 -3.611 -27.719 1 36.91 84 GLU A N 1
ATOM 680 C CA . GLU A 1 84 ? -13.672 -3.168 -28.359 1 36.91 84 GLU A CA 1
ATOM 681 C C . GLU A 1 84 ? -13.398 -2.504 -29.703 1 36.91 84 GLU A C 1
ATOM 683 O O . GLU A 1 84 ? -12.562 -1.602 -29.797 1 36.91 84 GLU A O 1
ATOM 688 N N . ASP A 1 85 ? -13.68 -3.199 -30.906 1 30.86 85 ASP A N 1
ATOM 689 C CA . ASP A 1 85 ? -14.102 -2.533 -32.125 1 30.86 85 ASP A CA 1
ATOM 690 C C . ASP A 1 85 ? -15.211 -1.525 -31.844 1 30.86 85 ASP A C 1
ATOM 692 O O . ASP A 1 85 ? -16.094 -1.778 -31.031 1 30.86 85 ASP A O 1
ATOM 696 N N . MET B 1 1 ? -32.688 34.656 11.836 1 28.19 1 MET B N 1
ATOM 697 C CA . MET B 1 1 ? -32.125 33.5 12.539 1 28.19 1 MET B CA 1
ATOM 698 C C . MET B 1 1 ? -31.141 32.75 11.656 1 28.19 1 MET B C 1
ATOM 700 O O . MET B 1 1 ? -31.469 32.375 10.523 1 28.19 1 MET B O 1
ATOM 704 N N . SER B 1 2 ? -29.859 33.031 11.688 1 34.75 2 SER B N 1
ATOM 705 C CA . SER B 1 2 ? -28.797 32.75 10.727 1 34.75 2 SER B CA 1
ATOM 706 C C . SER B 1 2 ? -28.547 31.25 10.617 1 34.75 2 SER B C 1
ATOM 708 O O . SER B 1 2 ? -28.484 30.547 11.633 1 34.75 2 SER B O 1
ATOM 710 N N . ARG B 1 3 ? -29.141 30.531 9.641 1 36.16 3 ARG B N 1
ATOM 711 C CA . ARG B 1 3 ? -29.156 29.109 9.312 1 36.16 3 ARG B CA 1
ATOM 712 C C . ARG B 1 3 ? -27.75 28.516 9.438 1 36.16 3 ARG B C 1
ATOM 714 O O . ARG B 1 3 ? -26.812 29.016 8.828 1 36.16 3 ARG B O 1
ATOM 721 N N . GLY B 1 4 ? -27.297 28.062 10.531 1 31.28 4 GLY B N 1
ATOM 722 C CA . GLY B 1 4 ? -26.047 27.469 10.961 1 31.28 4 GLY B CA 1
ATOM 723 C C . GLY B 1 4 ? -25.422 26.547 9.922 1 31.28 4 GLY B C 1
ATOM 724 O O . GLY B 1 4 ? -26.125 25.719 9.328 1 31.28 4 GLY B O 1
ATOM 725 N N . SER B 1 5 ? -24.562 27.062 9.078 1 36.69 5 SER B N 1
ATOM 726 C CA . SER B 1 5 ? -23.922 26.422 7.926 1 36.69 5 SER B CA 1
ATOM 727 C C . SER B 1 5 ? -23.547 24.984 8.234 1 36.69 5 SER B C 1
ATOM 729 O O . SER B 1 5 ? -22.984 24.703 9.297 1 36.69 5 SER B O 1
ATOM 731 N N . ALA B 1 6 ? -24.344 24.062 7.895 1 39.66 6 ALA B N 1
ATOM 732 C CA . ALA B 1 6 ? -24.25 22.609 8.031 1 39.66 6 ALA B CA 1
ATOM 733 C C . ALA B 1 6 ? -22.797 22.156 7.918 1 39.66 6 ALA B C 1
ATOM 735 O O . ALA B 1 6 ? -22.031 22.703 7.129 1 39.66 6 ALA B O 1
ATOM 736 N N . PRO B 1 7 ? -22.141 21.719 9.016 1 38 7 PRO B N 1
ATOM 737 C CA . PRO B 1 7 ? -20.766 21.219 9.008 1 38 7 PRO B CA 1
ATOM 738 C C . PRO B 1 7 ? -20.438 20.406 7.758 1 38 7 PRO B C 1
ATOM 740 O O . PRO B 1 7 ? -21.281 19.625 7.289 1 38 7 PRO B O 1
ATOM 743 N N . VAL B 1 8 ? -19.812 20.891 6.727 1 40.47 8 VAL B N 1
ATOM 744 C CA . VAL B 1 8 ? -19.297 20.266 5.508 1 40.47 8 VAL B CA 1
ATOM 745 C C . VAL B 1 8 ? -18.781 18.859 5.824 1 40.47 8 VAL B C 1
ATOM 747 O O . VAL B 1 8 ? -17.906 18.688 6.676 1 40.47 8 VAL B O 1
ATOM 750 N N . PRO B 1 9 ? -19.672 17.938 5.879 1 40.97 9 PRO B N 1
ATOM 751 C CA . PRO B 1 9 ? -19.281 16.547 6.184 1 40.97 9 PRO B CA 1
ATOM 752 C C . PRO B 1 9 ? -17.859 16.219 5.723 1 40.97 9 PRO B C 1
ATOM 754 O O . PRO B 1 9 ? -17.438 16.688 4.664 1 40.97 9 PRO B O 1
ATOM 757 N N . LYS B 1 10 ? -16.844 16.234 6.598 1 40.59 10 LYS B N 1
ATOM 758 C CA . LYS B 1 10 ? -15.484 15.812 6.289 1 40.59 10 LYS B CA 1
ATOM 759 C C . LYS B 1 10 ? -15.477 14.688 5.254 1 40.59 10 LYS B C 1
ATOM 761 O O . LYS B 1 10 ? -15.922 13.578 5.535 1 40.59 10 LYS B O 1
ATOM 766 N N . GLY B 1 11 ? -16.078 14.859 4.172 1 39.47 11 GLY B N 1
ATOM 767 C CA . GLY B 1 11 ? -16.125 13.945 3.035 1 39.47 11 GLY B CA 1
ATOM 768 C C . GLY B 1 11 ? -14.883 13.086 2.918 1 39.47 11 GLY B C 1
ATOM 769 O O . GLY B 1 11 ? -13.766 13.562 3.107 1 39.47 11 GLY B O 1
ATOM 770 N N . LYS B 1 12 ? -15.031 11.953 3.521 1 46.28 12 LYS B N 1
ATOM 771 C CA . LYS B 1 12 ? -13.922 11.023 3.363 1 46.28 12 LYS B CA 1
ATOM 772 C C . LYS B 1 12 ? -13.32 11.117 1.965 1 46.28 12 LYS B C 1
ATOM 774 O O . LYS B 1 12 ? -14.023 10.977 0.966 1 46.28 12 LYS B O 1
ATOM 779 N N . LYS B 1 13 ? -12.414 12.164 1.66 1 52.03 13 LYS B N 1
ATOM 780 C CA . LYS B 1 13 ? -11.797 12.367 0.357 1 52.03 13 LYS B CA 1
ATOM 781 C C . LYS B 1 13 ? -11.406 11.039 -0.288 1 52.03 13 LYS B C 1
ATOM 783 O O . LYS B 1 13 ? -10.719 10.219 0.327 1 52.03 13 LYS B O 1
ATOM 788 N N . LYS B 1 14 ? -12.172 10.484 -1.143 1 56.78 14 LYS B N 1
ATOM 789 C CA 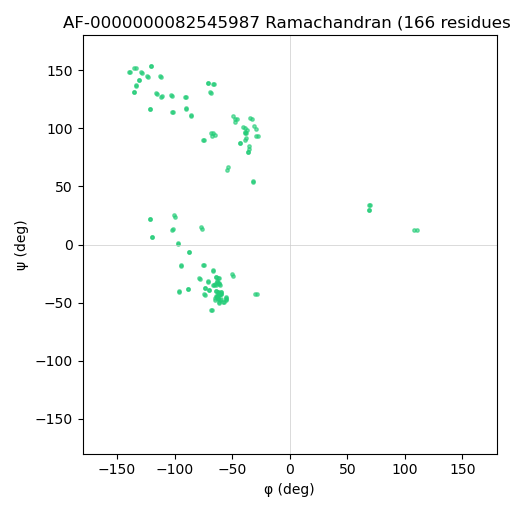. LYS B 1 14 ? -12.102 9.344 -2.047 1 56.78 14 LYS B CA 1
ATOM 790 C C . LYS B 1 14 ? -10.789 9.336 -2.832 1 56.78 14 LYS B C 1
ATOM 792 O O . LYS B 1 14 ? -10.438 10.336 -3.461 1 56.78 14 LYS B O 1
ATOM 797 N N . GLY B 1 15 ? -9.906 8.445 -2.525 1 63.03 15 GLY B N 1
ATOM 798 C CA . GLY B 1 15 ? -8.711 8.352 -3.342 1 63.03 15 GLY B CA 1
ATOM 799 C C . GLY B 1 15 ? -7.457 8.805 -2.615 1 63.03 15 GLY B C 1
ATOM 800 O O . GLY B 1 15 ? -6.473 9.195 -3.248 1 63.03 15 GLY B O 1
ATOM 801 N N . VAL B 1 16 ? -7.539 8.969 -1.379 1 84.62 16 VAL B N 1
ATOM 802 C CA . VAL B 1 16 ? -6.367 9.469 -0.663 1 84.62 16 VAL B CA 1
ATOM 803 C C . VAL B 1 16 ? -5.648 8.305 0.018 1 84.62 16 VAL B C 1
ATOM 805 O O . VAL B 1 16 ? -4.969 8.492 1.031 1 84.62 16 VAL B O 1
ATOM 808 N N . SER B 1 17 ? -5.836 7.18 -0.522 1 91.38 17 SER B N 1
ATOM 809 C CA . SER B 1 17 ? -5.145 6.016 0.024 1 91.38 17 SER B CA 1
ATOM 810 C C . SER B 1 17 ? -4.543 5.16 -1.085 1 91.38 17 SER B C 1
ATOM 812 O O . SER B 1 17 ? -4.98 5.227 -2.236 1 91.38 17 SER B O 1
ATOM 814 N N . PHE B 1 18 ? -3.541 4.508 -0.813 1 94.44 18 PHE B N 1
ATOM 815 C CA . PHE B 1 18 ? -2.959 3.482 -1.67 1 94.44 18 PHE B CA 1
ATOM 816 C C . PHE B 1 18 ? -3.299 2.09 -1.152 1 94.44 18 PHE B C 1
ATOM 818 O O . PHE B 1 18 ? -3.143 1.809 0.037 1 94.44 18 PHE B O 1
ATOM 825 N N . THR B 1 19 ? -3.842 1.237 -2.076 1 94.81 19 THR B N 1
ATOM 826 C CA . THR B 1 19 ? -4.211 -0.112 -1.664 1 94.81 19 THR B CA 1
ATOM 827 C C . THR B 1 19 ? -3.719 -1.142 -2.676 1 94.81 19 THR B C 1
ATOM 829 O O . THR B 1 19 ? -3.82 -0.929 -3.887 1 94.81 19 THR B O 1
ATOM 832 N N . VAL B 1 20 ? -3.197 -2.189 -2.178 1 95.94 20 VAL B N 1
ATOM 833 C CA . VAL B 1 20 ? -2.848 -3.352 -2.988 1 95.94 20 VAL B CA 1
ATOM 834 C C . VAL B 1 20 ? -3.588 -4.582 -2.469 1 95.94 20 VAL B C 1
ATOM 836 O O . VAL B 1 20 ? -3.369 -5.016 -1.335 1 95.94 20 VAL B O 1
ATOM 839 N N . ASP B 1 21 ? -4.43 -5.105 -3.285 1 94.12 21 ASP B N 1
ATOM 840 C CA . ASP B 1 21 ? -5.176 -6.312 -2.955 1 94.12 21 ASP B CA 1
ATOM 841 C C . ASP B 1 21 ? -4.426 -7.562 -3.408 1 94.12 21 ASP B C 1
ATOM 843 O O . ASP B 1 21 ? -4.086 -7.699 -4.586 1 94.12 21 ASP B O 1
ATOM 847 N N . CYS B 1 22 ? -4.227 -8.461 -2.521 1 93.62 22 CYS B N 1
ATOM 848 C CA . CYS B 1 22 ? -3.441 -9.656 -2.797 1 93.62 22 CYS B CA 1
ATOM 849 C C . CYS B 1 22 ? -4.273 -10.914 -2.568 1 93.62 22 CYS B C 1
ATOM 851 O O . CYS B 1 22 ? -3.721 -12 -2.367 1 93.62 22 CYS B O 1
ATOM 853 N N . ALA B 1 23 ? -5.4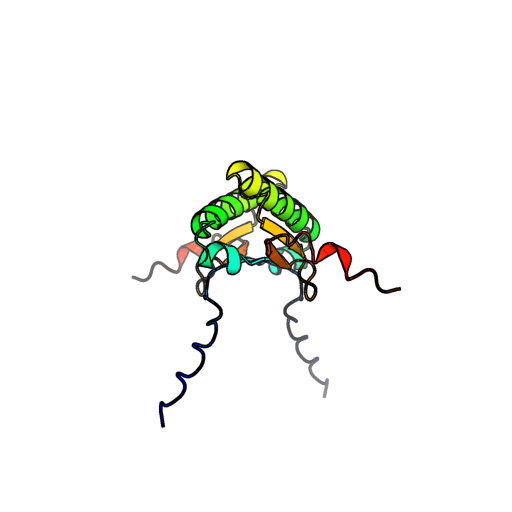88 -10.852 -2.598 1 91.19 23 ALA B N 1
ATOM 854 C CA . ALA B 1 23 ? -6.387 -11.945 -2.24 1 91.19 23 ALA B CA 1
ATOM 855 C C . ALA B 1 23 ? -6.078 -13.195 -3.059 1 91.19 23 ALA B C 1
ATOM 857 O O . ALA B 1 23 ? -5.855 -14.273 -2.498 1 91.19 23 ALA B O 1
ATOM 858 N N . LYS B 1 24 ? -5.945 -13.055 -4.258 1 89.12 24 LYS B N 1
ATOM 859 C CA . LYS B 1 24 ? -5.777 -14.195 -5.148 1 89.12 24 LYS B CA 1
ATOM 860 C C . LYS B 1 24 ? -4.434 -14.883 -4.91 1 89.12 24 LYS B C 1
ATOM 862 O O . LYS B 1 24 ? -4.391 -16.078 -4.594 1 89.12 24 LYS B O 1
ATOM 867 N N . PRO B 1 25 ? -3.406 -14.164 -5.008 1 92.62 25 PRO B N 1
ATOM 868 C CA . PRO B 1 25 ? -2.1 -14.797 -4.809 1 92.62 25 PRO B CA 1
ATOM 869 C C . PRO B 1 25 ? -1.933 -15.375 -3.406 1 92.62 25 PRO B C 1
ATOM 871 O O . PRO B 1 25 ? -1.188 -16.344 -3.219 1 92.62 25 PRO B O 1
ATOM 874 N N . VAL B 1 26 ? -2.557 -14.867 -2.406 1 91.62 26 VAL B N 1
ATOM 875 C CA . VAL B 1 26 ? -2.467 -15.367 -1.039 1 91.62 26 VAL B CA 1
ATOM 876 C C . VAL B 1 26 ? -3.248 -16.672 -0.914 1 91.62 26 VAL B C 1
ATOM 878 O O . VAL B 1 26 ? -2.791 -17.625 -0.267 1 91.62 26 VAL B O 1
ATOM 881 N N . GLU B 1 27 ? -4.328 -16.641 -1.481 1 91.81 27 GLU B N 1
ATOM 882 C CA . GLU B 1 27 ? -5.145 -17.844 -1.479 1 91.81 27 GLU B CA 1
ATOM 883 C C . GLU B 1 27 ? -4.418 -19 -2.168 1 91.81 27 GLU B C 1
ATOM 885 O O . GLU B 1 27 ? -4.523 -20.156 -1.736 1 91.81 27 GLU B O 1
ATOM 890 N N . ASP B 1 28 ? -3.68 -18.656 -3.15 1 91.88 28 ASP B N 1
ATOM 891 C CA . ASP B 1 28 ? -2.955 -19.672 -3.914 1 91.88 28 ASP B CA 1
ATOM 892 C C . ASP B 1 28 ? -1.598 -19.969 -3.281 1 91.88 28 ASP B C 1
ATOM 894 O O . ASP B 1 28 ? -0.834 -20.781 -3.795 1 91.88 28 ASP B O 1
ATOM 898 N N . LYS B 1 29 ? -1.237 -19.266 -2.326 1 90.31 29 LYS B N 1
ATOM 899 C CA . LYS B 1 29 ? -0.033 -19.484 -1.529 1 90.31 29 LYS B CA 1
ATOM 900 C C . LYS B 1 29 ? 1.225 -19.203 -2.348 1 90.31 29 LYS B C 1
ATOM 902 O O . LYS B 1 29 ? 2.246 -19.875 -2.174 1 90.31 29 LYS B O 1
ATOM 907 N N . ILE B 1 30 ? 1.053 -18.312 -3.26 1 90 30 ILE B N 1
ATOM 908 C CA . ILE B 1 30 ? 2.209 -17.984 -4.086 1 90 30 ILE B CA 1
ATOM 909 C C . ILE B 1 30 ? 2.928 -16.766 -3.512 1 90 30 ILE B C 1
ATOM 911 O O . ILE B 1 30 ? 4.074 -16.484 -3.875 1 90 30 ILE B O 1
ATOM 915 N N . MET B 1 31 ? 2.18 -16.047 -2.676 1 88.5 31 MET B N 1
ATOM 916 C CA . MET B 1 31 ? 2.77 -14.852 -2.068 1 88.5 31 MET B CA 1
ATOM 917 C C . MET B 1 31 ? 2.381 -14.742 -0.598 1 88.5 31 MET B C 1
ATOM 919 O O . MET B 1 31 ? 1.335 -15.25 -0.188 1 88.5 31 MET B O 1
ATOM 923 N N . ASP B 1 32 ? 3.229 -14.195 0.184 1 92 32 ASP B N 1
ATOM 924 C CA . ASP B 1 32 ? 2.984 -13.891 1.59 1 92 32 ASP B CA 1
ATOM 925 C C . ASP B 1 32 ? 2.662 -12.406 1.779 1 92 32 ASP B C 1
ATOM 927 O O . ASP B 1 32 ? 3.539 -11.555 1.633 1 92 32 ASP B O 1
ATOM 931 N N . VAL B 1 33 ? 1.473 -12.242 2.162 1 91.19 33 VAL B N 1
ATOM 932 C CA . VAL B 1 33 ? 1.005 -10.867 2.307 1 91.19 33 VAL B CA 1
ATOM 933 C C . VAL B 1 33 ? 1.772 -10.172 3.432 1 91.19 33 VAL B C 1
ATOM 935 O O . VAL B 1 33 ? 2.012 -8.969 3.377 1 91.19 33 VAL B O 1
ATOM 938 N N . ALA B 1 34 ? 2.098 -10.93 4.43 1 92.5 34 ALA B N 1
ATOM 939 C CA . ALA B 1 34 ? 2.82 -10.352 5.555 1 92.5 34 ALA B CA 1
ATOM 940 C C . ALA B 1 34 ? 4.176 -9.797 5.117 1 92.5 34 ALA B C 1
ATOM 942 O O . ALA B 1 34 ? 4.609 -8.75 5.586 1 92.5 34 ALA B O 1
ATOM 943 N N . SER B 1 35 ? 4.801 -10.547 4.293 1 94.62 35 SER B N 1
ATOM 944 C CA . SER B 1 35 ? 6.094 -10.109 3.768 1 94.62 35 SER B CA 1
ATOM 945 C C . SER B 1 35 ? 5.949 -8.844 2.938 1 94.62 35 SER B C 1
ATOM 947 O O . SER B 1 35 ? 6.742 -7.906 3.082 1 94.62 35 SER B O 1
ATOM 949 N N . LEU B 1 36 ? 4.996 -8.781 2.113 1 95.12 36 LEU B N 1
ATOM 950 C CA . LEU B 1 36 ? 4.738 -7.602 1.297 1 95.12 36 LEU B CA 1
ATOM 951 C C . LEU B 1 36 ? 4.414 -6.398 2.172 1 95.12 36 LEU B C 1
ATOM 953 O O . LEU B 1 36 ? 4.926 -5.301 1.938 1 95.12 36 LEU B O 1
ATOM 957 N N . GLU B 1 37 ? 3.617 -6.613 3.141 1 94.94 37 GLU B N 1
ATOM 958 C CA . GLU B 1 37 ? 3.201 -5.559 4.059 1 94.94 37 GLU B CA 1
ATOM 959 C C . GLU B 1 37 ? 4.406 -4.91 4.738 1 94.94 37 GLU B C 1
ATOM 961 O O . GLU B 1 37 ? 4.504 -3.684 4.805 1 94.94 37 GLU B O 1
ATOM 966 N N . LYS B 1 38 ? 5.285 -5.715 5.277 1 95 38 LYS B N 1
ATOM 967 C CA . LYS B 1 38 ? 6.477 -5.199 5.941 1 95 38 LYS B CA 1
ATOM 968 C C . LYS B 1 38 ? 7.348 -4.406 4.969 1 95 38 LYS B C 1
ATOM 970 O O . LYS B 1 38 ? 7.887 -3.354 5.328 1 95 38 LYS B O 1
ATOM 975 N N . TYR B 1 39 ? 7.465 -4.977 3.842 1 97.06 39 TYR B N 1
ATOM 976 C CA . TYR B 1 39 ? 8.273 -4.328 2.812 1 97.06 39 TYR B CA 1
ATOM 977 C C . TYR B 1 39 ? 7.695 -2.967 2.445 1 97.06 39 TYR B C 1
ATOM 979 O O . TYR B 1 39 ? 8.414 -1.961 2.455 1 97.06 39 TYR B O 1
ATOM 987 N N . LEU B 1 40 ? 6.453 -2.908 2.176 1 97 40 LEU B N 1
ATOM 988 C CA . LEU B 1 40 ? 5.82 -1.665 1.749 1 97 40 LEU B CA 1
ATOM 989 C C . LEU B 1 40 ? 5.75 -0.667 2.9 1 97 40 LEU B C 1
ATOM 991 O O . LEU B 1 40 ? 5.898 0.539 2.693 1 97 40 LEU B O 1
ATOM 995 N N . LYS B 1 41 ? 5.457 -1.168 4.121 1 96.12 41 LYS B N 1
ATOM 996 C CA . LYS B 1 41 ? 5.48 -0.295 5.289 1 96.12 41 LYS B CA 1
ATOM 997 C C . LYS B 1 41 ? 6.828 0.406 5.43 1 96.12 41 LYS B C 1
ATOM 999 O O . LYS B 1 41 ? 6.883 1.618 5.648 1 96.12 41 LYS B O 1
ATOM 1004 N N . TYR B 1 42 ? 7.828 -0.394 5.262 1 97 42 TYR B N 1
ATOM 1005 C CA . TYR B 1 42 ? 9.18 0.142 5.34 1 97 42 TYR B CA 1
ATOM 1006 C C . TYR B 1 42 ? 9.422 1.173 4.246 1 97 42 TYR B C 1
ATOM 1008 O O . TYR B 1 42 ? 9.992 2.238 4.504 1 97 42 TYR B O 1
ATOM 1016 N N . LEU B 1 43 ? 9.055 0.848 3.078 1 96.94 43 LEU B N 1
ATOM 1017 C CA . LEU B 1 43 ? 9.273 1.743 1.947 1 96.94 43 LEU B CA 1
ATOM 1018 C C . LEU B 1 43 ? 8.484 3.037 2.115 1 96.94 43 LEU B C 1
ATOM 1020 O O . LEU B 1 43 ? 8.945 4.105 1.703 1 96.94 43 LEU B O 1
ATOM 1024 N N . THR B 1 44 ? 7.293 3.016 2.699 1 97.12 44 THR B N 1
ATOM 1025 C CA . THR B 1 44 ? 6.539 4.227 2.998 1 97.12 44 THR B CA 1
ATOM 1026 C C . THR B 1 44 ? 7.324 5.137 3.939 1 97.12 44 THR B C 1
ATOM 1028 O O . THR B 1 44 ? 7.41 6.344 3.715 1 97.12 44 THR B O 1
ATOM 1031 N N . LYS B 1 45 ? 7.941 4.535 4.93 1 96.38 45 LYS B N 1
ATOM 1032 C CA . LYS B 1 45 ? 8.781 5.301 5.844 1 96.38 45 LYS B CA 1
ATOM 1033 C C . LYS B 1 45 ? 9.961 5.934 5.105 1 96.38 45 LYS B C 1
ATOM 1035 O O . LYS B 1 45 ? 10.305 7.09 5.352 1 96.38 45 LYS B O 1
ATOM 1040 N N . LYS B 1 46 ? 10.492 5.137 4.219 1 96.5 46 LYS B N 1
ATOM 1041 C CA . LYS B 1 46 ? 11.609 5.625 3.426 1 96.5 46 LYS B CA 1
ATOM 1042 C C . LYS B 1 46 ? 11.188 6.797 2.543 1 96.5 46 LYS B C 1
ATOM 1044 O O . LYS B 1 46 ? 11.953 7.75 2.359 1 96.5 46 LYS B O 1
ATOM 1049 N N . TYR B 1 47 ? 10.078 6.691 2.018 1 97.12 47 TYR B N 1
ATOM 1050 C CA . TYR B 1 47 ? 9.531 7.773 1.206 1 97.12 47 TYR B CA 1
ATOM 1051 C C . TYR B 1 47 ? 9.391 9.055 2.021 1 97.12 47 TYR B C 1
ATOM 1053 O O . TYR B 1 47 ? 9.773 10.133 1.566 1 97.12 47 TYR B O 1
ATOM 1061 N N . LEU B 1 48 ? 8.836 8.969 3.205 1 96.31 48 LEU B N 1
ATOM 1062 C CA . LEU B 1 48 ? 8.672 10.125 4.078 1 96.31 48 LEU B CA 1
ATOM 1063 C C . LEU B 1 48 ? 10.016 10.758 4.41 1 96.31 48 LEU B C 1
ATOM 1065 O O . LEU B 1 48 ? 10.141 11.984 4.445 1 96.31 48 LEU B O 1
ATOM 1069 N N . LYS B 1 49 ? 10.984 9.891 4.656 1 96.19 49 LYS B N 1
ATOM 1070 C CA . LYS B 1 49 ? 12.336 10.375 4.945 1 96.19 49 LYS B CA 1
ATOM 1071 C C . LYS B 1 49 ? 12.914 11.125 3.748 1 96.19 49 LYS B C 1
ATOM 1073 O O . LYS B 1 49 ? 13.484 12.211 3.9 1 96.19 49 LYS B O 1
ATOM 1078 N N . LYS B 1 50 ? 12.719 10.523 2.598 1 95.62 50 LYS B N 1
ATOM 1079 C CA . LYS B 1 50 ? 13.242 11.125 1.376 1 95.62 50 LYS B CA 1
ATOM 1080 C C . LYS B 1 50 ? 12.609 12.492 1.125 1 95.62 50 LYS B C 1
ATOM 1082 O O . LYS B 1 50 ? 13.273 13.406 0.619 1 95.62 50 LYS B O 1
ATOM 1087 N N . HIS B 1 51 ? 11.406 12.656 1.494 1 94.19 51 HIS B N 1
ATOM 1088 C CA . HIS B 1 51 ? 10.688 13.898 1.255 1 94.19 51 HIS B CA 1
ATOM 1089 C C . HIS B 1 51 ? 10.727 14.805 2.482 1 94.19 51 HIS B C 1
ATOM 1091 O O . HIS B 1 51 ? 10.047 15.836 2.521 1 94.19 51 HIS B O 1
ATOM 1097 N N . ASN B 1 52 ? 11.297 14.438 3.414 1 92.69 52 ASN B N 1
ATOM 1098 C CA . ASN B 1 52 ? 11.562 15.219 4.621 1 92.69 52 ASN B CA 1
ATOM 1099 C C . ASN B 1 52 ? 10.289 15.477 5.414 1 92.69 52 ASN B C 1
ATOM 1101 O O . ASN B 1 52 ? 10.094 16.562 5.949 1 92.69 52 ASN B O 1
ATOM 1105 N N . VAL B 1 53 ? 9.367 14.555 5.41 1 92.31 53 VAL B N 1
ATOM 1106 C CA . VAL B 1 53 ? 8.125 14.719 6.156 1 92.31 53 VAL B CA 1
ATOM 1107 C C . VAL B 1 53 ? 7.996 13.602 7.191 1 92.31 53 VAL B C 1
ATOM 1109 O O . VAL B 1 53 ? 6.957 13.477 7.848 1 92.31 53 VAL B O 1
ATOM 1112 N N . ARG B 1 54 ? 9.008 12.883 7.273 1 91.38 54 ARG B N 1
ATOM 1113 C CA . ARG B 1 54 ? 8.984 11.773 8.219 1 91.38 54 ARG B CA 1
ATOM 1114 C C . ARG B 1 54 ? 8.852 12.281 9.648 1 91.38 54 ARG B C 1
ATOM 1116 O O . ARG B 1 54 ? 8.227 11.625 10.492 1 91.38 54 ARG B O 1
ATOM 1123 N N . ASP B 1 55 ? 9.398 13.461 9.922 1 89.5 55 ASP B N 1
ATOM 1124 C CA . ASP B 1 55 ? 9.367 14.016 11.273 1 89.5 55 ASP B CA 1
ATOM 1125 C C . ASP B 1 55 ? 7.98 14.555 11.609 1 89.5 55 ASP B C 1
ATOM 1127 O O . ASP B 1 55 ? 7.656 14.758 12.781 1 89.5 55 ASP B O 1
ATOM 1131 N N . TRP B 1 56 ? 7.23 14.766 10.695 1 91.3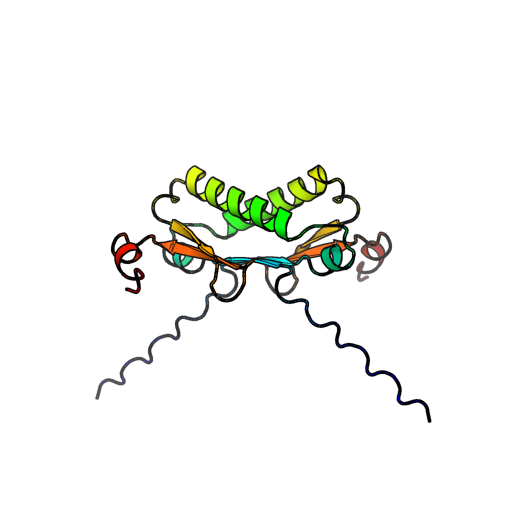1 56 TRP B N 1
ATOM 1132 C CA . TRP B 1 56 ? 5.875 15.273 10.867 1 91.31 56 TRP B CA 1
ATOM 1133 C C . TRP B 1 56 ? 4.863 14.133 10.875 1 91.31 56 TRP B C 1
ATOM 1135 O O . TRP B 1 56 ? 3.92 14.141 11.672 1 91.31 56 TRP B O 1
ATOM 1145 N N . LEU B 1 57 ? 5.125 13.172 9.992 1 94.12 57 LEU B N 1
ATOM 1146 C CA . LEU B 1 57 ? 4.152 12.102 9.773 1 94.12 57 LEU B CA 1
ATOM 1147 C C . LEU B 1 57 ? 4.699 10.766 10.258 1 94.12 57 LEU B C 1
ATOM 1149 O O . LEU B 1 57 ? 5.879 10.461 10.062 1 94.12 57 LEU B O 1
ATOM 1153 N N . ARG B 1 58 ? 3.771 9.906 10.812 1 93.94 58 ARG B N 1
ATOM 1154 C CA . ARG B 1 58 ? 4.098 8.539 11.211 1 93.94 58 ARG B CA 1
ATOM 1155 C C . ARG B 1 58 ? 3.178 7.539 10.516 1 93.94 58 ARG B C 1
ATOM 1157 O O . ARG B 1 58 ? 2.006 7.828 10.273 1 93.94 58 ARG B O 1
ATOM 1164 N N . VAL B 1 59 ? 3.809 6.488 10.25 1 94.69 59 VAL B N 1
ATOM 1165 C CA . VAL B 1 59 ? 3.027 5.379 9.711 1 94.69 59 VAL B CA 1
ATOM 1166 C C . VAL B 1 59 ? 2.43 4.562 10.852 1 94.69 59 VAL B C 1
ATOM 1168 O O . VAL B 1 59 ? 3.146 3.842 11.547 1 94.69 59 VAL B O 1
ATOM 1171 N N . ILE B 1 60 ? 1.136 4.621 11.016 1 92.31 60 ILE B N 1
ATOM 1172 C CA . ILE B 1 60 ? 0.472 3.986 12.148 1 92.31 60 ILE B CA 1
ATOM 1173 C C . ILE B 1 60 ? -0.45 2.875 11.656 1 92.31 60 ILE B C 1
ATOM 1175 O O . ILE B 1 60 ? -1.196 3.062 10.688 1 92.31 60 ILE B O 1
ATOM 1179 N N . SER B 1 61 ? -0.248 1.746 12.305 1 92.12 61 SER B N 1
ATOM 1180 C CA . SER B 1 61 ? -1.147 0.649 11.969 1 92.12 61 SER B CA 1
ATOM 1181 C C . SER B 1 61 ? -2.58 0.958 12.391 1 92.12 61 SER B C 1
ATOM 1183 O O . SER B 1 61 ? -2.807 1.542 13.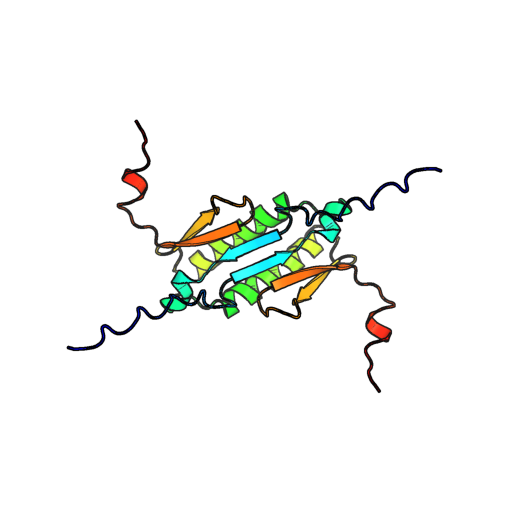453 1 92.12 61 SER B O 1
ATOM 1185 N N . SER B 1 62 ? -3.4 0.595 11.5 1 86.81 62 SER B N 1
ATOM 1186 C CA . SER B 1 62 ? -4.801 0.761 11.867 1 86.81 62 SER B CA 1
ATOM 1187 C C . SER B 1 62 ? -5.219 -0.247 12.93 1 86.81 62 SER B C 1
ATOM 1189 O O . SER B 1 62 ? -4.719 -1.374 12.953 1 86.81 62 SER B O 1
ATOM 1191 N N . ASN B 1 63 ? -5.988 0.156 13.883 1 78.56 63 ASN B N 1
ATOM 1192 C CA . ASN B 1 63 ? -6.445 -0.721 14.953 1 78.56 63 ASN B CA 1
ATOM 1193 C C . ASN B 1 63 ? -7.387 -1.802 14.43 1 78.56 63 ASN B C 1
ATOM 1195 O O . ASN B 1 63 ? -7.535 -2.855 15.055 1 78.56 63 ASN B O 1
ATOM 1199 N N . LYS B 1 64 ? -7.953 -1.572 13.383 1 76.62 64 LYS B N 1
ATOM 1200 C CA . LYS B 1 64 ? -8.992 -2.475 12.891 1 76.62 64 LYS B CA 1
ATOM 1201 C C . LYS B 1 64 ? -8.391 -3.59 12.039 1 76.62 64 LYS B C 1
ATOM 1203 O O . LYS B 1 64 ? -8.773 -4.754 12.172 1 76.62 64 LYS B O 1
ATOM 1208 N N . ASP B 1 65 ? -7.414 -3.203 11.281 1 80.75 65 ASP B N 1
ATOM 1209 C CA . ASP B 1 65 ? -6.824 -4.152 10.344 1 80.75 65 ASP B CA 1
ATOM 1210 C C . ASP B 1 65 ? -5.301 -4.082 10.375 1 80.75 65 ASP B C 1
ATOM 1212 O O . ASP B 1 65 ? -4.723 -2.992 10.375 1 80.75 65 ASP B O 1
ATOM 1216 N N . ARG B 1 66 ? -4.719 -5.211 10.477 1 82.62 66 ARG B N 1
ATOM 1217 C CA . ARG B 1 66 ? -3.268 -5.309 10.609 1 82.62 66 ARG B CA 1
ATOM 1218 C C . ARG B 1 66 ? -2.568 -4.789 9.359 1 82.62 66 ARG B C 1
ATOM 1220 O O . ARG B 1 66 ? -1.453 -4.27 9.438 1 82.62 66 ARG B O 1
ATOM 1227 N N . ASN B 1 67 ? -3.186 -4.867 8.234 1 88.69 67 ASN B N 1
ATOM 1228 C CA . ASN B 1 67 ? -2.527 -4.527 6.977 1 88.69 67 ASN B CA 1
ATOM 1229 C C . ASN B 1 67 ? -2.932 -3.141 6.488 1 88.69 67 ASN B C 1
ATOM 1231 O O . ASN B 1 67 ? -2.709 -2.797 5.328 1 88.69 67 ASN B O 1
ATOM 1235 N N . VAL B 1 68 ? -3.586 -2.418 7.461 1 92 68 VAL B N 1
ATOM 1236 C CA . VAL B 1 68 ? -4 -1.061 7.125 1 92 68 VAL B CA 1
ATOM 1237 C C . VAL B 1 68 ? -3.18 -0.055 7.93 1 92 68 VAL B C 1
ATOM 1239 O O . VAL B 1 68 ? -3.098 -0.154 9.156 1 92 68 VAL B O 1
ATOM 1242 N N . TYR B 1 69 ? -2.611 0.854 7.211 1 94.31 69 TYR B N 1
ATOM 1243 C CA . TYR B 1 69 ? -1.807 1.89 7.848 1 94.31 69 TYR B CA 1
ATOM 1244 C C . TYR B 1 69 ? -2.363 3.275 7.543 1 94.31 69 TYR B C 1
ATOM 1246 O O . TYR B 1 69 ? -3.014 3.479 6.516 1 94.31 69 TYR B O 1
ATOM 1254 N N . GLU B 1 70 ? -2.037 4.113 8.5 1 92.31 70 GLU B N 1
ATOM 1255 C CA . GLU B 1 70 ? -2.418 5.516 8.367 1 92.31 70 GLU B CA 1
ATOM 1256 C C . GLU B 1 70 ? -1.233 6.438 8.641 1 92.31 70 GLU B C 1
ATOM 1258 O O . GLU B 1 70 ? -0.444 6.188 9.555 1 92.31 70 GLU B O 1
ATOM 1263 N N . LEU B 1 71 ? -1.249 7.441 7.828 1 94.12 71 LEU B N 1
ATOM 1264 C CA . LEU B 1 71 ? -0.272 8.484 8.102 1 94.12 71 LEU B CA 1
ATOM 1265 C C . LEU B 1 71 ? -0.853 9.539 9.047 1 94.12 71 LEU B C 1
ATOM 1267 O O . LEU B 1 71 ? -1.841 10.195 8.711 1 94.12 71 LEU B O 1
ATOM 1271 N N . ARG B 1 72 ? -0.24 9.617 10.156 1 90.44 72 ARG B N 1
ATOM 1272 C CA . ARG B 1 72 ? -0.722 10.547 11.172 1 90.44 72 ARG B CA 1
ATOM 1273 C C . ARG B 1 72 ? 0.411 11.43 11.688 1 90.44 72 ARG B C 1
ATOM 1275 O O . ARG B 1 72 ? 1.557 10.984 11.781 1 90.44 72 ARG B O 1
ATOM 1282 N N . TYR B 1 73 ? -0.077 12.633 12.031 1 91.56 73 TYR B N 1
ATOM 1283 C CA . TYR B 1 73 ? 0.886 13.523 12.664 1 91.56 73 TYR B CA 1
ATOM 1284 C C . TYR B 1 73 ? 1.261 13.023 14.055 1 91.56 73 TYR B C 1
ATOM 1286 O O . TYR B 1 73 ? 0.425 12.461 14.758 1 91.56 73 TYR B O 1
ATOM 1294 N N . PHE B 1 74 ? 2.48 12.984 14.273 1 80.81 74 PHE B N 1
ATOM 1295 C CA . PHE B 1 74 ? 2.969 12.602 15.594 1 80.81 74 PHE B CA 1
ATOM 1296 C C . PHE B 1 74 ? 2.789 13.742 16.594 1 80.81 74 PHE B C 1
ATOM 1298 O O . PHE B 1 74 ? 3.162 14.883 16.312 1 80.81 74 PHE B O 1
ATOM 1305 N N . ASN B 1 75 ? 1.655 13.859 17.312 1 68.25 75 ASN B N 1
ATOM 1306 C CA . ASN B 1 75 ? 1.521 14.852 18.375 1 68.25 75 ASN B CA 1
ATOM 1307 C C . ASN B 1 75 ? 2.432 14.539 19.562 1 68.25 75 ASN B C 1
ATOM 1309 O O . ASN B 1 75 ? 2.436 13.414 20.062 1 68.25 75 ASN B O 1
ATOM 13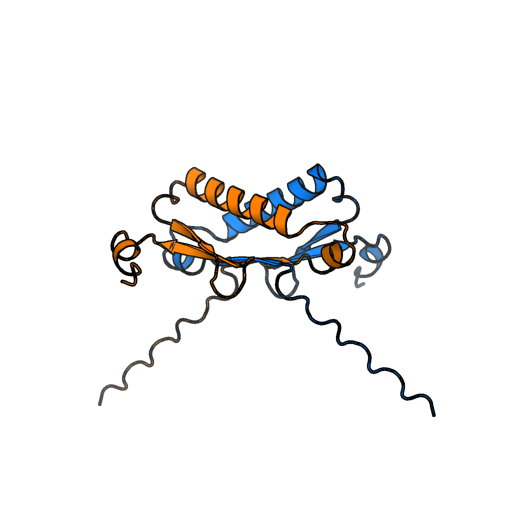13 N N . ILE B 1 76 ? 3.518 14.898 19.828 1 61.97 76 ILE B N 1
ATOM 1314 C CA . ILE B 1 76 ? 4.301 14.727 21.047 1 61.97 76 ILE B CA 1
ATOM 1315 C C . ILE B 1 76 ? 3.363 14.617 22.25 1 61.97 76 ILE B C 1
ATOM 1317 O O . ILE B 1 76 ? 3.676 13.93 23.234 1 61.97 76 ILE B O 1
ATOM 1321 N N . ALA B 1 77 ? 2.365 15.305 22.453 1 55.06 77 ALA B N 1
ATOM 1322 C CA . ALA B 1 77 ? 1.551 15.227 23.656 1 55.06 77 ALA B CA 1
ATOM 1323 C C . ALA B 1 77 ? 0.759 13.93 23.703 1 55.06 77 ALA B C 1
ATOM 1325 O O . ALA B 1 77 ? 0.27 13.523 24.766 1 55.06 77 ALA B O 1
ATOM 1326 N N . GLU B 1 78 ? 0.344 13.336 22.672 1 51.28 78 GLU B N 1
ATOM 1327 C CA . GLU B 1 78 ? -0.49 12.141 22.719 1 51.28 78 GLU B CA 1
ATOM 1328 C C . GLU B 1 78 ? 0.321 10.922 23.141 1 51.28 78 GLU B C 1
ATOM 1330 O O . GLU B 1 78 ? -0.245 9.867 23.453 1 51.28 78 GLU B O 1
ATOM 1335 N N . ASN B 1 79 ? 1.605 10.664 22.781 1 48 79 ASN B N 1
ATOM 1336 C CA . ASN B 1 79 ? 2.307 9.562 23.422 1 48 79 ASN B CA 1
ATOM 1337 C C . ASN B 1 79 ? 2.188 9.633 24.953 1 48 79 ASN B C 1
ATOM 1339 O O . ASN B 1 79 ? 2.758 8.805 25.656 1 48 79 ASN B O 1
ATOM 1343 N N . GLU B 1 80 ? 1.988 10.758 25.562 1 41.31 80 GLU B N 1
ATOM 1344 C CA . GLU B 1 80 ? 1.941 10.656 27.016 1 41.31 80 GLU B CA 1
ATOM 1345 C C . GLU B 1 80 ? 0.74 9.836 27.469 1 41.31 80 GLU B C 1
ATOM 1347 O O . GLU B 1 80 ? 0.735 9.305 28.594 1 41.31 80 GLU B O 1
ATOM 1352 N N . GLY B 1 81 ? -0.466 10.078 26.969 1 40.75 81 GLY B N 1
ATOM 1353 C CA . GLY B 1 81 ? -1.597 9.711 27.812 1 40.75 81 GLY B CA 1
ATOM 1354 C C . GLY B 1 81 ? -1.889 8.227 27.797 1 40.75 81 GLY B C 1
ATOM 1355 O O . GLY B 1 81 ? -2.838 7.77 28.438 1 40.75 81 GLY B O 1
ATOM 1356 N N . GLU B 1 82 ? -1.627 7.379 26.719 1 41.62 82 GLU B N 1
ATOM 1357 C CA . GLU B 1 82 ? -2.283 6.105 26.969 1 41.62 82 GLU B CA 1
ATOM 1358 C C . GLU B 1 82 ? -1.495 5.277 27.984 1 41.62 82 GLU B C 1
ATOM 1360 O O . GLU B 1 82 ? -0.836 4.301 27.625 1 41.62 82 GLU B O 1
ATOM 1365 N N . GLU B 1 83 ? -0.562 5.738 28.75 1 36.84 83 GLU B N 1
ATOM 1366 C CA . GLU B 1 83 ? -0.181 4.953 29.922 1 36.84 83 GLU B CA 1
ATOM 1367 C C . GLU B 1 83 ? -1.396 4.617 30.781 1 36.84 83 GLU B C 1
ATOM 1369 O O . GLU B 1 83 ? -2.037 5.512 31.344 1 36.84 83 GLU B O 1
ATOM 1374 N N . GLU B 1 84 ? -2.352 3.787 30.297 1 36.69 84 GLU B N 1
ATOM 1375 C CA . GLU B 1 84 ? -3.24 3.266 31.344 1 36.69 84 GLU B CA 1
ATOM 1376 C C . GLU B 1 84 ? -2.451 2.789 32.562 1 36.69 84 GLU B C 1
ATOM 1378 O O . GLU B 1 84 ? -1.481 2.041 32.406 1 36.69 84 GLU B O 1
ATOM 1383 N N . ASP B 1 85 ? -2.475 3.523 33.75 1 30.81 85 ASP B N 1
ATOM 1384 C CA . ASP B 1 85 ? -2.334 2.904 35.062 1 30.81 85 ASP B CA 1
ATOM 1385 C C . ASP B 1 85 ? -3.189 1.644 35.188 1 30.81 85 ASP B C 1
ATOM 1387 O O . ASP B 1 85 ? -4.309 1.601 34.656 1 30.81 85 ASP B O 1
#

Radius of gyration: 19.99 Å; Cα contacts (8 Å, |Δi|>4): 202; chains: 2; bounding box: 46×69×67 Å

InterPro domains:
  IPR002671 Large ribosomal subunit protein eL22 [PF01776] (38-84)
  IPR002671 Large ribosomal subunit protein eL22 [PTHR10064] (38-84)
  IPR038526 Large ribosomal subunit protein eL22 superfamily [G3DSA:3.30.1360.210] (7-39)
  IPR038526 Large ribosomal subunit protein eL22 superfamily [G3DSA:3.30.1360.210] (40-85)

Organism: Quercus lobata (NCBI:txid97700)

Sequence (170 aa):
MSRGSAPVPKGKKKGVSFTVDCAKPVEDKIMDVASLEKYLKYLTKKYLKKHNVRDWLRVISSNKDRNVYELRYFNIAENEGEEEDMSRGSAPVPKGKKKGVSFTVDCAKPVEDKIMDVASLEKYLKYLTKKYLKKHNVRDWLRVISSNKDRNVYELRYFNIAENEGEEED

Foldseek 3Di:
DPPPPDPPPPPPPPPPDDDDDDVVCVVVPVDDVVVVLVVVQVVVCVVCVVVVCNQQWDWAADPVDRSDTDIDGDDVVVVPPPPPD/DPPPPPPPPPPPPPPPDDDDDDVVCVVVPVDDVVVVLVVVQVVVCVVCVVVVCNQQWDWAADPVDRSDTDIDGDDVVVVPPPPPD